Protein AF-A0A947G553-F1 (afdb_monomer_lite)

Secondary structure (DSSP, 8-state):
----EE----TTHHHHHHHHHHHTT--EEEEE-TTTEETTEEPPTTS-EEEPSS--HHHHHHHHHHH-S---------

Radius of gyration: 12.0 Å; chains: 1; bounding box: 28×30×34 Å

pLDDT: mean 90.92, std 7.32, range [51.41, 97.62]

Foldseek 3Di:
DDQEAEAQQEPDPRVVRQVVCVVVVGHYEFEYEPQCDYPVGHRDPVGRYDYDPHNDDVVRVVRRCVVDPDDDDDDDPD

Structure (mmCIF, N/CA/C/O backbone):
data_AF-A0A947G553-F1
#
_entry.id   AF-A0A947G553-F1
#
loop_
_atom_site.group_PDB
_atom_site.id
_atom_site.type_symbol
_atom_site.label_atom_id
_atom_site.label_alt_id
_atom_site.label_comp_id
_atom_site.label_asym_id
_atom_site.label_entity_id
_atom_site.label_seq_id
_atom_site.pdbx_PDB_ins_code
_atom_site.Cartn_x
_atom_site.Cartn_y
_atom_site.Cartn_z
_atom_site.occupancy
_atom_site.B_iso_or_equiv
_atom_site.auth_seq_id
_atom_site.auth_comp_id
_atom_site.auth_asym_id
_atom_site.auth_atom_id
_atom_site.pdbx_PDB_model_num
ATOM 1 N N . MET A 1 1 ? -10.071 18.675 2.611 1.00 83.56 1 MET A N 1
ATOM 2 C CA . MET A 1 1 ? -10.624 17.454 3.242 1.00 83.56 1 MET A CA 1
ATOM 3 C C . MET A 1 1 ? -9.865 16.272 2.658 1.00 83.56 1 MET A C 1
ATOM 5 O O . MET A 1 1 ? -9.384 16.420 1.546 1.00 83.56 1 MET A O 1
ATOM 9 N N . LEU A 1 2 ? -9.677 15.166 3.383 1.00 87.88 2 LEU A N 1
ATOM 10 C CA . LEU A 1 2 ? -9.030 13.977 2.808 1.00 87.88 2 LEU A CA 1
ATOM 11 C C . LEU A 1 2 ? -10.058 13.172 2.007 1.00 87.88 2 LEU A C 1
ATOM 13 O O . LEU A 1 2 ? -11.146 12.922 2.519 1.00 87.88 2 LEU A O 1
ATOM 17 N N . GLU A 1 3 ? -9.701 12.762 0.789 1.00 93.38 3 GLU A N 1
ATOM 18 C CA . GLU A 1 3 ? -10.622 12.074 -0.133 1.00 93.38 3 GLU A CA 1
ATOM 19 C C . GLU A 1 3 ? -10.238 10.618 -0.413 1.00 93.38 3 GLU A C 1
ATOM 21 O O . GLU A 1 3 ? -11.115 9.792 -0.649 1.00 93.38 3 GLU A O 1
ATOM 26 N N . ARG A 1 4 ? -8.940 10.288 -0.383 1.00 94.56 4 ARG A N 1
ATOM 27 C CA . ARG A 1 4 ? -8.430 8.937 -0.647 1.00 94.56 4 ARG A CA 1
ATOM 28 C C . ARG A 1 4 ? -7.038 8.738 -0.051 1.00 94.56 4 ARG A C 1
ATOM 30 O O . ARG A 1 4 ? -6.250 9.677 -0.000 1.00 94.56 4 ARG A O 1
ATOM 37 N N . ILE A 1 5 ? -6.720 7.507 0.345 1.00 95.38 5 ILE A N 1
ATOM 38 C CA . ILE A 1 5 ? -5.358 7.074 0.696 1.00 95.38 5 ILE A CA 1
ATOM 39 C C . ILE A 1 5 ? -4.758 6.301 -0.480 1.00 95.38 5 ILE A C 1
ATOM 41 O O . ILE A 1 5 ? -5.361 5.342 -0.957 1.00 95.38 5 ILE A O 1
ATOM 45 N N . ILE A 1 6 ? -3.563 6.679 -0.938 1.00 96.12 6 ILE A N 1
ATOM 46 C CA . ILE A 1 6 ? -2.809 5.871 -1.904 1.00 96.12 6 ILE A CA 1
ATOM 47 C C . ILE A 1 6 ? -1.516 5.334 -1.300 1.00 96.12 6 ILE A C 1
ATOM 49 O O . ILE A 1 6 ? -0.842 6.022 -0.536 1.00 96.12 6 ILE A O 1
ATOM 53 N N . SER A 1 7 ? -1.190 4.085 -1.624 1.00 93.88 7 SER A N 1
ATOM 54 C CA . SER A 1 7 ? -0.019 3.381 -1.109 1.00 93.88 7 SER A CA 1
ATOM 55 C C . SER A 1 7 ? 0.509 2.359 -2.120 1.00 93.88 7 SER A C 1
ATOM 57 O O . SER A 1 7 ? -0.193 1.931 -3.033 1.00 93.88 7 SER A O 1
ATOM 59 N N . GLY A 1 8 ? 1.768 1.942 -1.951 1.00 92.62 8 GLY A N 1
ATOM 60 C CA . GLY A 1 8 ? 2.386 0.916 -2.788 1.00 92.62 8 GLY A CA 1
ATOM 61 C C . GLY A 1 8 ? 2.180 -0.525 -2.332 1.00 92.62 8 GLY A C 1
ATOM 62 O O . GLY A 1 8 ? 2.664 -1.431 -3.010 1.00 92.62 8 GLY A O 1
ATOM 63 N N . GLY A 1 9 ? 1.508 -0.741 -1.197 1.00 93.00 9 GLY A N 1
ATOM 64 C CA . GLY A 1 9 ? 1.181 -2.073 -0.678 1.00 93.00 9 GLY A CA 1
ATOM 65 C C . GLY A 1 9 ? 2.359 -2.859 -0.085 1.00 93.00 9 GLY A C 1
ATOM 66 O O . GLY A 1 9 ? 2.241 -4.072 0.113 1.00 93.00 9 GLY A O 1
ATOM 67 N N . GLN A 1 10 ? 3.486 -2.201 0.213 1.00 94.38 10 GLN A N 1
ATOM 68 C CA . GLN A 1 10 ? 4.585 -2.822 0.956 1.00 94.38 10 GLN A CA 1
ATOM 69 C C . GLN A 1 10 ? 4.136 -3.261 2.363 1.00 94.38 10 GLN A C 1
ATOM 71 O O . GLN A 1 10 ? 3.119 -2.810 2.892 1.00 94.38 10 GLN A O 1
ATOM 76 N N . THR A 1 11 ? 4.901 -4.148 2.985 1.00 92.69 11 THR A N 1
ATOM 77 C CA . THR A 1 11 ? 4.779 -4.459 4.414 1.00 92.69 11 THR A CA 1
ATOM 78 C C . THR A 1 11 ? 4.847 -3.204 5.300 1.00 92.69 11 THR A C 1
ATOM 80 O O . THR A 1 11 ? 5.392 -2.163 4.924 1.00 92.69 11 THR A O 1
ATOM 83 N N . GLY A 1 12 ? 4.283 -3.299 6.508 1.00 92.44 12 GLY A N 1
ATOM 84 C CA . GLY A 1 12 ? 4.296 -2.212 7.488 1.00 92.44 12 GLY A CA 1
ATOM 85 C C . GLY A 1 12 ? 3.284 -1.110 7.172 1.00 92.44 12 GLY A C 1
ATOM 86 O O . GLY A 1 12 ? 2.094 -1.381 7.020 1.00 92.44 12 GLY A O 1
ATOM 87 N N . VAL A 1 13 ? 3.757 0.138 7.104 1.00 92.88 13 VAL A N 1
ATOM 88 C CA . VAL A 1 13 ? 2.917 1.349 7.004 1.00 92.88 13 VAL A CA 1
ATOM 89 C C . VAL A 1 13 ? 2.005 1.326 5.781 1.00 92.88 13 VAL A C 1
ATOM 91 O O . VAL A 1 13 ? 0.845 1.714 5.884 1.00 92.88 13 VAL A O 1
ATOM 94 N N . ASP A 1 14 ? 2.514 0.849 4.645 1.00 92.69 14 ASP A N 1
ATOM 95 C CA . ASP A 1 14 ? 1.773 0.825 3.385 1.00 92.69 14 ASP A CA 1
ATOM 96 C C . ASP A 1 14 ? 0.488 -0.014 3.517 1.00 92.69 14 ASP A C 1
ATOM 98 O O . ASP A 1 14 ? -0.609 0.474 3.245 1.00 92.69 14 ASP A O 1
ATOM 102 N N . ARG A 1 15 ? 0.592 -1.251 4.017 1.00 95.12 15 ARG A N 1
ATOM 103 C CA . ARG A 1 15 ? -0.588 -2.089 4.283 1.00 95.12 15 ARG A CA 1
ATOM 104 C C . ARG A 1 15 ? -1.421 -1.613 5.455 1.00 95.12 15 ARG A C 1
ATOM 106 O O . ARG A 1 15 ? -2.636 -1.642 5.336 1.00 95.12 15 ARG A O 1
ATOM 113 N N . GLY A 1 16 ? -0.808 -1.115 6.528 1.00 95.38 16 GLY A N 1
ATOM 114 C CA . GLY A 1 16 ? -1.561 -0.569 7.659 1.00 95.38 16 GLY A CA 1
ATOM 115 C C . GLY A 1 16 ? -2.497 0.572 7.242 1.00 95.38 16 GLY A C 1
ATOM 116 O O . GLY A 1 16 ? -3.634 0.638 7.701 1.00 95.38 16 GLY A O 1
ATOM 117 N N . ALA A 1 17 ? -2.054 1.432 6.319 1.00 95.25 17 ALA A N 1
ATOM 118 C CA . ALA A 1 17 ? -2.882 2.500 5.766 1.00 95.25 17 ALA A CA 1
ATOM 119 C C . ALA A 1 17 ? -4.024 1.965 4.883 1.00 95.25 17 ALA A C 1
ATOM 121 O O . ALA A 1 17 ? -5.146 2.466 4.962 1.00 95.25 17 ALA A O 1
ATOM 122 N N . LEU A 1 18 ? -3.753 0.946 4.060 1.00 96.62 18 LEU A N 1
ATOM 123 C CA . LEU A 1 18 ? -4.769 0.309 3.218 1.00 96.62 18 LEU A CA 1
ATOM 124 C C . LEU A 1 18 ? -5.802 -0.465 4.046 1.00 96.62 18 LEU A C 1
ATOM 126 O O . LEU A 1 18 ? -6.992 -0.346 3.778 1.00 96.62 18 LEU A O 1
ATOM 130 N N . ASP A 1 19 ? -5.366 -1.213 5.060 1.00 97.50 19 ASP A N 1
ATOM 131 C CA . ASP A 1 19 ? -6.241 -1.955 5.971 1.00 97.50 19 ASP A CA 1
ATOM 132 C C . ASP A 1 19 ? -7.175 -0.990 6.711 1.00 97.50 19 ASP A C 1
ATOM 134 O O . ASP A 1 19 ? -8.390 -1.144 6.645 1.00 97.50 19 ASP A O 1
ATOM 138 N N . ALA A 1 20 ? -6.636 0.078 7.311 1.00 96.62 20 ALA A N 1
ATOM 139 C CA . ALA A 1 20 ? -7.451 1.076 8.004 1.00 96.62 20 ALA A CA 1
ATOM 140 C C . ALA A 1 20 ? -8.468 1.767 7.077 1.00 96.62 20 ALA A C 1
ATOM 142 O O . ALA A 1 20 ? -9.590 2.070 7.493 1.00 96.62 20 ALA A O 1
ATOM 143 N N . ALA A 1 21 ? -8.099 2.024 5.818 1.00 96.69 21 ALA A N 1
ATOM 144 C CA . ALA A 1 21 ? -9.008 2.610 4.842 1.00 96.69 21 ALA A CA 1
ATOM 145 C C . ALA A 1 21 ? -10.126 1.635 4.443 1.00 96.69 21 ALA A C 1
ATOM 147 O O . ALA A 1 21 ? -11.293 2.016 4.451 1.00 96.69 21 ALA A O 1
ATOM 148 N N . LEU A 1 22 ? -9.790 0.374 4.157 1.00 96.88 22 LEU A N 1
ATOM 149 C CA . LEU A 1 22 ? -10.773 -0.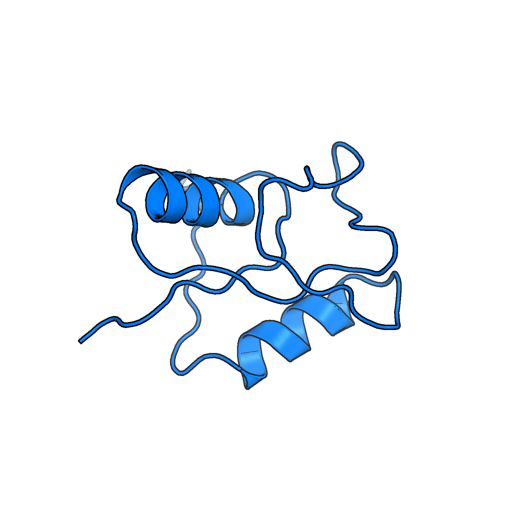661 3.827 1.00 96.88 22 LEU A CA 1
ATOM 150 C C . LEU A 1 22 ? -11.740 -0.912 4.991 1.00 96.88 22 LEU A C 1
ATOM 152 O O . LEU A 1 22 ? -12.952 -0.915 4.777 1.00 96.88 22 LEU A O 1
ATOM 156 N N . ASP A 1 23 ? -11.225 -1.033 6.215 1.00 97.62 23 ASP A N 1
ATOM 157 C CA . ASP A 1 23 ? -12.028 -1.267 7.422 1.00 97.62 23 ASP A CA 1
ATOM 158 C C . ASP A 1 23 ? -12.986 -0.106 7.726 1.00 97.62 23 ASP A C 1
ATOM 160 O O . ASP A 1 23 ? -14.079 -0.309 8.256 1.00 97.62 23 ASP A O 1
ATOM 164 N N . SER A 1 24 ? -12.597 1.122 7.374 1.00 96.56 24 SER A N 1
ATOM 165 C CA . SER A 1 24 ? -13.432 2.317 7.550 1.00 96.56 24 SER A CA 1
ATOM 166 C C . SER A 1 24 ? -14.343 2.620 6.357 1.00 96.56 24 SER A C 1
ATOM 168 O O . SER A 1 24 ? -15.115 3.579 6.411 1.00 96.56 24 SER A O 1
ATOM 170 N N . GLY A 1 25 ? -14.272 1.834 5.276 1.00 96.25 25 GLY A N 1
ATOM 171 C CA . GLY A 1 25 ? -14.969 2.125 4.021 1.00 96.25 25 GLY A CA 1
ATOM 172 C C . GLY A 1 25 ? -14.479 3.409 3.336 1.00 96.25 25 GLY A C 1
ATOM 173 O O . GLY A 1 25 ? -15.193 3.983 2.512 1.00 96.25 25 GLY A O 1
ATOM 174 N N . PHE A 1 26 ? -13.284 3.885 3.686 1.00 97.31 26 PHE A N 1
ATOM 175 C CA . PHE A 1 26 ? -12.657 5.050 3.082 1.00 97.31 26 PHE A CA 1
ATOM 176 C C . PHE A 1 26 ? -11.978 4.673 1.762 1.00 97.31 26 PHE A C 1
ATOM 178 O O . PHE A 1 26 ? -11.396 3.594 1.624 1.00 97.31 26 PHE A O 1
ATOM 185 N N . ALA A 1 27 ? -12.023 5.570 0.775 1.00 97.12 27 ALA A N 1
ATOM 186 C CA . ALA A 1 27 ? -11.423 5.292 -0.523 1.00 97.12 27 ALA A CA 1
ATOM 187 C C . ALA A 1 27 ? -9.910 5.061 -0.379 1.00 97.12 27 ALA A C 1
ATOM 189 O O . ALA A 1 27 ? -9.186 5.874 0.205 1.00 97.12 27 ALA A O 1
ATOM 190 N N . CYS A 1 28 ? -9.411 3.971 -0.959 1.00 97.38 28 CYS A N 1
ATOM 191 C CA . CYS A 1 28 ? -7.981 3.708 -1.037 1.00 97.38 28 CYS A CA 1
ATOM 192 C C . CYS A 1 28 ? -7.563 3.048 -2.351 1.00 97.38 28 CYS A C 1
ATOM 194 O O . CYS A 1 28 ? -8.404 2.605 -3.131 1.00 97.38 28 CYS A O 1
ATOM 196 N N . GLY A 1 29 ? -6.257 3.030 -2.606 1.00 96.25 29 GLY A N 1
ATOM 197 C CA . GLY A 1 29 ? -5.655 2.334 -3.737 1.00 96.25 29 GLY A CA 1
ATOM 198 C C . GLY A 1 29 ? -4.179 2.669 -3.893 1.00 96.25 29 GLY A C 1
ATOM 199 O O . GLY A 1 29 ? -3.475 2.852 -2.902 1.00 96.25 29 GLY A O 1
ATOM 200 N N . GLY A 1 30 ? -3.711 2.758 -5.133 1.00 95.19 30 GLY A N 1
ATOM 201 C CA . GLY A 1 30 ? -2.340 3.144 -5.462 1.00 95.19 30 GLY A CA 1
ATOM 202 C C . GLY A 1 30 ? -1.669 2.173 -6.422 1.00 95.19 30 GLY A C 1
ATOM 203 O O . GLY A 1 30 ? -2.288 1.241 -6.935 1.00 95.19 30 GLY A O 1
ATOM 204 N N . VAL A 1 31 ? -0.391 2.420 -6.683 1.00 95.94 31 VAL A N 1
ATOM 205 C CA . VAL A 1 31 ? 0.399 1.660 -7.653 1.00 95.94 31 VAL A CA 1
ATOM 206 C C . VAL A 1 31 ? 1.387 0.752 -6.930 1.00 95.94 31 VAL A C 1
ATOM 208 O O . VAL A 1 31 ? 2.195 1.223 -6.128 1.00 95.94 31 VAL A O 1
ATOM 211 N N . CYS A 1 32 ? 1.374 -0.541 -7.244 1.00 94.62 32 CYS A N 1
ATOM 212 C CA . CYS A 1 32 ? 2.316 -1.540 -6.737 1.00 94.62 32 CYS A CA 1
ATOM 213 C C . CYS A 1 32 ? 3.279 -2.019 -7.844 1.00 94.62 32 CYS A C 1
ATOM 215 O O . CYS A 1 32 ? 3.035 -1.774 -9.026 1.00 94.62 32 CYS A O 1
ATOM 217 N N . PRO A 1 33 ? 4.405 -2.682 -7.524 1.00 92.38 33 PRO A N 1
ATOM 218 C CA . PRO A 1 33 ? 5.289 -3.233 -8.550 1.00 92.38 33 PRO A CA 1
ATOM 219 C C . PRO A 1 33 ? 4.605 -4.346 -9.350 1.00 92.38 33 PRO A C 1
ATOM 221 O O . PRO A 1 33 ? 3.792 -5.090 -8.799 1.00 92.38 33 PRO A O 1
ATOM 224 N N . ARG A 1 34 ? 5.027 -4.545 -10.606 1.00 93.00 34 ARG A N 1
ATOM 225 C CA . ARG A 1 34 ? 4.600 -5.699 -11.416 1.00 93.00 34 ARG A CA 1
ATOM 226 C C . ARG A 1 34 ? 4.746 -7.015 -10.646 1.00 93.00 34 ARG A C 1
ATOM 228 O O . ARG A 1 34 ? 5.798 -7.280 -10.058 1.00 93.00 34 ARG A O 1
ATOM 235 N N . GLY A 1 35 ? 3.720 -7.854 -10.713 1.00 93.25 35 GLY A N 1
ATOM 236 C CA . GLY A 1 35 ? 3.578 -9.092 -9.956 1.00 93.25 35 GLY A CA 1
ATOM 237 C C . GLY A 1 35 ? 3.115 -8.879 -8.516 1.00 93.25 35 GLY A C 1
ATOM 238 O O . GLY A 1 35 ? 3.261 -9.802 -7.715 1.00 93.25 35 GLY A O 1
ATOM 239 N N . ARG A 1 36 ? 2.617 -7.678 -8.177 1.00 95.38 36 ARG A N 1
ATOM 240 C CA . ARG A 1 36 ? 2.170 -7.288 -6.831 1.00 95.38 36 ARG A CA 1
ATOM 241 C C . ARG A 1 36 ? 3.223 -7.617 -5.767 1.00 95.38 36 ARG A C 1
ATOM 243 O O . ARG A 1 36 ? 2.932 -8.277 -4.779 1.00 95.38 36 ARG A O 1
ATOM 250 N N . ARG A 1 37 ? 4.483 -7.241 -5.999 1.00 91.94 37 ARG A N 1
ATOM 251 C CA . ARG A 1 37 ? 5.612 -7.652 -5.141 1.00 91.94 37 ARG A CA 1
ATOM 252 C C . ARG A 1 37 ? 5.712 -6.808 -3.872 1.00 91.94 37 ARG A C 1
ATOM 254 O O . ARG A 1 37 ? 5.715 -5.582 -3.951 1.00 91.94 37 ARG A O 1
ATOM 261 N N . ALA A 1 38 ? 5.918 -7.478 -2.749 1.00 92.94 38 ALA A N 1
ATOM 262 C CA . ALA A 1 38 ? 6.308 -6.920 -1.463 1.00 92.94 38 ALA A CA 1
ATOM 263 C C . ALA A 1 38 ? 7.405 -7.791 -0.818 1.00 92.94 38 ALA A C 1
ATOM 265 O O . ALA A 1 38 ? 7.758 -8.855 -1.333 1.00 92.94 38 ALA A O 1
ATOM 266 N N . GLU A 1 39 ? 7.983 -7.326 0.288 1.00 92.38 39 GLU A N 1
ATOM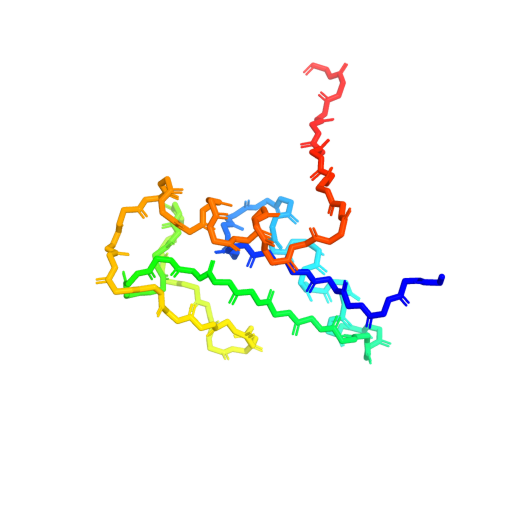 267 C CA . GLU A 1 39 ? 9.088 -8.001 0.989 1.00 92.38 39 GLU A CA 1
ATOM 268 C C . GLU A 1 39 ? 8.709 -9.363 1.576 1.00 92.38 39 GLU A C 1
ATOM 270 O O . GLU A 1 39 ? 9.542 -10.264 1.613 1.00 92.38 39 GLU A O 1
ATOM 275 N N . ASP A 1 40 ? 7.455 -9.535 1.981 1.00 93.69 40 ASP A N 1
ATOM 276 C CA . ASP A 1 40 ? 6.916 -10.782 2.530 1.00 93.69 40 ASP A CA 1
ATOM 277 C C . ASP A 1 40 ? 6.151 -11.623 1.493 1.00 93.69 40 ASP A C 1
ATOM 279 O O . ASP A 1 40 ? 5.509 -12.612 1.841 1.00 93.69 40 ASP A O 1
ATOM 283 N N . GLY A 1 41 ? 6.231 -11.256 0.211 1.00 93.31 41 GLY A N 1
ATOM 284 C CA . GLY A 1 41 ? 5.627 -12.004 -0.885 1.00 93.31 41 GLY A CA 1
ATOM 285 C C . GLY A 1 41 ? 4.671 -11.175 -1.733 1.00 93.31 41 GLY A C 1
ATOM 286 O O . GLY A 1 41 ? 4.858 -9.977 -1.9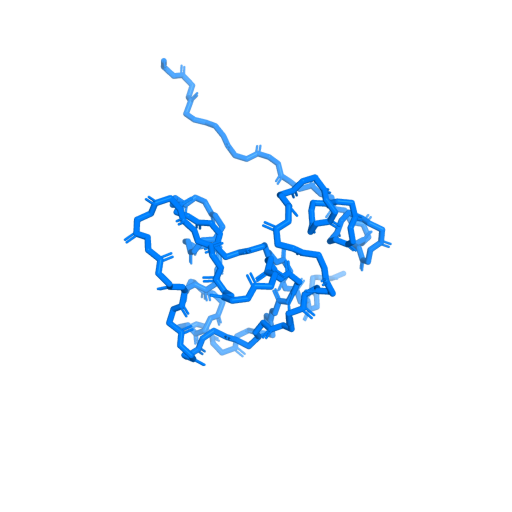40 1.00 93.31 41 GLY A O 1
ATOM 287 N N . ARG A 1 42 ? 3.676 -11.844 -2.316 1.00 96.19 42 ARG A N 1
ATOM 288 C CA . ARG A 1 42 ? 2.685 -11.202 -3.183 1.00 96.19 42 ARG A CA 1
ATOM 289 C C . ARG A 1 42 ? 1.656 -10.447 -2.334 1.00 96.19 42 ARG A C 1
ATOM 291 O O . ARG A 1 42 ? 1.116 -11.004 -1.386 1.00 96.19 42 ARG A O 1
ATOM 298 N N . ILE A 1 43 ? 1.352 -9.210 -2.715 1.00 95.88 43 ILE A N 1
ATOM 299 C CA . ILE A 1 43 ? 0.301 -8.388 -2.114 1.00 95.88 43 ILE A CA 1
ATOM 300 C C . ILE A 1 43 ? -1.063 -8.994 -2.459 1.00 95.88 43 ILE A C 1
ATOM 302 O O . ILE A 1 43 ? -1.356 -9.243 -3.632 1.00 95.88 43 ILE A O 1
ATOM 306 N N . ASP A 1 44 ? -1.890 -9.196 -1.435 1.00 96.19 44 ASP A N 1
ATOM 307 C CA . ASP A 1 44 ? -3.230 -9.781 -1.538 1.00 96.19 44 ASP A CA 1
ATOM 308 C C . ASP A 1 44 ? -4.135 -8.992 -2.503 1.00 96.19 44 ASP A C 1
ATOM 310 O O . ASP A 1 44 ? -4.047 -7.764 -2.593 1.00 96.19 44 ASP A O 1
ATOM 314 N N . ASP A 1 45 ? -5.000 -9.689 -3.238 1.00 96.44 45 ASP A N 1
ATOM 315 C CA . ASP A 1 45 ? -5.887 -9.099 -4.248 1.00 96.44 45 ASP A CA 1
ATOM 316 C C . ASP A 1 45 ? -7.029 -8.270 -3.635 1.00 96.44 45 ASP A C 1
ATOM 318 O O . ASP A 1 45 ? -7.651 -7.478 -4.341 1.00 96.44 45 ASP A O 1
ATOM 322 N N . ARG A 1 46 ? -7.262 -8.370 -2.318 1.00 96.06 46 ARG A N 1
ATOM 323 C CA . ARG A 1 46 ? -8.213 -7.513 -1.588 1.00 96.06 46 ARG A CA 1
ATOM 324 C C . ARG A 1 46 ? -7.869 -6.026 -1.662 1.00 96.06 46 ARG A C 1
ATOM 326 O O . ARG A 1 46 ? -8.748 -5.184 -1.506 1.00 96.06 46 ARG A O 1
ATOM 333 N N . TYR A 1 47 ? -6.593 -5.695 -1.862 1.00 96.94 47 TYR A N 1
ATOM 334 C CA . TYR A 1 47 ? -6.151 -4.309 -1.947 1.00 96.94 47 TYR A CA 1
ATOM 335 C C . TYR A 1 47 ? -6.374 -3.757 -3.364 1.00 96.94 47 TYR A C 1
ATOM 337 O O . TYR A 1 47 ? -5.831 -4.337 -4.315 1.00 96.94 47 TYR A O 1
ATOM 345 N N . PRO A 1 48 ? -7.083 -2.619 -3.522 1.00 96.19 48 PRO A N 1
ATOM 346 C CA . PRO A 1 48 ? -7.405 -2.015 -4.820 1.00 96.19 48 PRO A CA 1
ATOM 347 C C . PRO A 1 48 ? -6.187 -1.303 -5.438 1.00 96.19 48 PRO A C 1
ATOM 349 O O . PRO A 1 48 ? -6.149 -0.083 -5.579 1.00 96.19 48 PRO A O 1
ATOM 352 N N . LEU A 1 49 ? -5.153 -2.079 -5.765 1.00 95.88 49 LEU A N 1
ATOM 353 C CA . LEU A 1 49 ? -3.881 -1.601 -6.307 1.00 95.88 49 LEU A CA 1
ATOM 354 C C . LEU A 1 49 ? -3.753 -1.928 -7.788 1.00 95.88 49 LEU A C 1
ATOM 356 O O . LEU A 1 49 ? -4.038 -3.052 -8.208 1.00 95.88 49 LEU A O 1
ATOM 360 N N . GLU A 1 50 ? -3.219 -0.973 -8.538 1.00 95.50 50 GLU A N 1
ATOM 361 C CA . GLU A 1 50 ? -2.837 -1.135 -9.935 1.00 95.50 50 GLU A CA 1
ATOM 362 C C . GLU A 1 50 ? -1.368 -1.565 -10.032 1.00 95.50 50 GLU A C 1
ATOM 364 O O . GLU A 1 50 ? -0.507 -1.101 -9.281 1.00 95.50 50 GLU A O 1
ATOM 369 N N . GLU A 1 51 ? -1.051 -2.482 -10.944 1.00 93.94 51 GLU A N 1
ATOM 370 C CA . GLU A 1 51 ? 0.333 -2.896 -11.172 1.00 93.94 51 GLU A CA 1
ATOM 371 C C . GLU A 1 51 ? 1.053 -1.920 -12.102 1.00 93.94 51 GLU A C 1
ATOM 373 O O . GLU A 1 51 ? 0.626 -1.661 -13.226 1.00 93.94 51 GLU A O 1
ATOM 378 N N . HIS A 1 52 ? 2.217 -1.443 -11.673 1.00 92.00 52 HIS A N 1
ATOM 379 C CA . HIS A 1 52 ? 3.137 -0.730 -12.543 1.00 92.00 52 HIS A CA 1
ATOM 380 C C . HIS A 1 52 ? 3.725 -1.682 -13.595 1.00 92.00 52 HIS A C 1
ATOM 382 O O . HIS A 1 52 ? 3.986 -2.852 -13.321 1.00 92.00 52 HIS A O 1
ATOM 388 N N . HIS A 1 53 ? 4.075 -1.173 -14.779 1.00 87.38 53 HIS A N 1
ATOM 389 C CA . HIS A 1 53 ? 4.716 -1.975 -15.836 1.00 87.38 53 HIS A CA 1
ATOM 390 C C . HIS A 1 53 ? 6.082 -2.566 -15.432 1.00 87.38 53 HIS A C 1
ATOM 392 O O . HIS A 1 53 ? 6.538 -3.570 -15.987 1.00 87.38 53 HIS A O 1
ATOM 398 N N . SER A 1 54 ? 6.745 -1.939 -14.457 1.00 85.12 54 SER A N 1
ATOM 399 C CA . SER A 1 54 ? 8.059 -2.335 -13.941 1.00 85.12 54 SER A CA 1
ATOM 400 C C . SER A 1 54 ? 7.929 -3.102 -12.618 1.00 85.12 54 SER A C 1
ATOM 402 O O . SER A 1 54 ? 7.185 -2.667 -11.740 1.00 85.12 54 SER A O 1
ATOM 404 N N . PRO A 1 55 ? 8.696 -4.190 -12.410 1.00 83.19 55 PRO A N 1
ATOM 405 C CA . PRO A 1 55 ? 8.744 -4.916 -11.136 1.00 83.19 55 PRO A CA 1
ATOM 406 C C . PRO A 1 55 ? 9.635 -4.238 -10.079 1.00 83.19 55 PRO A C 1
ATOM 408 O O . PRO A 1 55 ? 9.887 -4.821 -9.022 1.00 83.19 55 PRO A O 1
ATOM 411 N N . ARG A 1 56 ? 10.206 -3.069 -10.390 1.00 81.62 56 ARG A N 1
ATOM 412 C CA . ARG A 1 56 ? 11.161 -2.351 -9.542 1.00 81.62 56 ARG A CA 1
ATOM 413 C C . ARG A 1 56 ? 10.437 -1.384 -8.591 1.00 81.62 56 ARG A C 1
ATOM 415 O O . ARG A 1 56 ? 9.475 -0.725 -8.973 1.00 81.62 56 ARG A O 1
ATOM 422 N N . TYR A 1 57 ? 10.933 -1.291 -7.357 1.00 80.69 57 TYR A N 1
ATOM 423 C CA . TYR A 1 57 ? 10.320 -0.491 -6.291 1.00 80.69 57 TYR A CA 1
ATOM 424 C C . TYR A 1 57 ? 10.387 1.039 -6.476 1.00 80.69 57 TYR A C 1
ATOM 426 O O . TYR A 1 57 ? 9.411 1.692 -6.125 1.00 80.69 57 TYR A O 1
ATOM 434 N N . PRO A 1 58 ? 11.450 1.658 -7.025 1.00 83.69 58 PRO A N 1
ATOM 435 C CA . PRO A 1 58 ? 11.474 3.118 -7.172 1.00 83.69 58 PRO A CA 1
ATOM 436 C C . PRO A 1 58 ? 10.322 3.663 -8.028 1.00 83.69 58 PRO A C 1
ATOM 438 O O . PRO A 1 58 ? 9.724 4.676 -7.684 1.00 83.69 58 PRO A O 1
ATOM 441 N N . GLN A 1 59 ? 9.952 2.940 -9.088 1.00 81.38 59 GLN A N 1
ATOM 442 C CA . GLN A 1 59 ? 8.912 3.347 -10.032 1.00 81.38 59 GLN A CA 1
ATOM 443 C C . GLN A 1 59 ? 7.533 3.424 -9.377 1.00 81.38 59 GLN A C 1
ATOM 445 O O . GLN A 1 59 ? 6.780 4.353 -9.648 1.00 81.38 59 GLN A O 1
ATOM 450 N N . ARG A 1 60 ? 7.200 2.478 -8.484 1.00 84.12 60 ARG A N 1
ATOM 451 C CA . ARG A 1 60 ? 5.924 2.544 -7.757 1.00 84.12 60 ARG A CA 1
ATOM 452 C C . ARG A 1 60 ? 5.904 3.704 -6.766 1.00 84.12 60 ARG A C 1
ATOM 454 O O . ARG A 1 60 ? 4.851 4.289 -6.540 1.00 84.12 60 ARG A O 1
ATOM 461 N N . THR A 1 61 ? 7.041 4.022 -6.144 1.00 83.38 61 THR A N 1
ATOM 462 C CA . THR A 1 61 ? 7.120 5.125 -5.176 1.00 83.38 61 THR A CA 1
ATOM 463 C C . THR A 1 61 ? 6.922 6.453 -5.891 1.00 83.38 61 THR A C 1
ATOM 465 O O . THR A 1 61 ? 6.090 7.244 -5.469 1.00 83.38 61 THR A O 1
ATOM 468 N N . GLU A 1 62 ? 7.613 6.657 -7.011 1.00 85.62 62 GLU A N 1
ATOM 469 C CA . GLU A 1 62 ? 7.456 7.845 -7.850 1.00 85.62 62 GLU A CA 1
ATOM 470 C C . GLU A 1 62 ? 6.015 8.002 -8.353 1.00 85.62 62 GLU A C 1
ATOM 472 O O . GLU A 1 62 ? 5.432 9.069 -8.185 1.00 85.62 62 GLU A O 1
ATOM 477 N N . ALA A 1 63 ? 5.401 6.930 -8.871 1.00 86.62 63 ALA A N 1
ATOM 478 C CA . ALA A 1 63 ? 4.018 6.965 -9.346 1.00 86.62 63 ALA A CA 1
ATOM 479 C C . ALA A 1 63 ? 3.025 7.388 -8.248 1.00 86.62 63 ALA A C 1
ATOM 481 O O . ALA A 1 63 ? 2.158 8.224 -8.493 1.00 86.62 63 ALA A O 1
ATOM 482 N N . ASN A 1 64 ? 3.171 6.856 -7.029 1.00 88.06 64 ASN A N 1
ATOM 483 C CA . ASN A 1 64 ? 2.307 7.238 -5.910 1.00 88.06 64 ASN A CA 1
ATOM 484 C C . ASN A 1 64 ? 2.579 8.671 -5.423 1.00 88.06 64 ASN A C 1
ATOM 486 O O . ASN A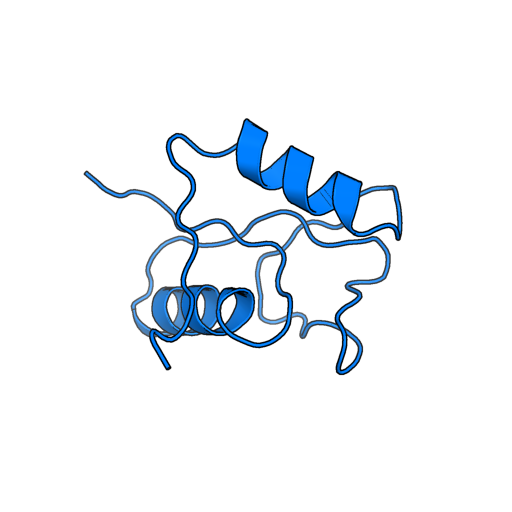 1 64 ? 1.634 9.367 -5.078 1.00 88.06 64 ASN A O 1
ATOM 490 N N . VAL A 1 65 ? 3.834 9.134 -5.417 1.00 90.50 65 VAL A N 1
ATOM 491 C CA . VAL A 1 65 ? 4.170 10.516 -5.026 1.00 90.50 65 VAL A CA 1
ATOM 492 C C . VAL A 1 65 ? 3.610 11.525 -6.030 1.00 90.50 65 VAL A C 1
ATOM 494 O O . VAL A 1 65 ? 3.044 12.530 -5.619 1.00 90.50 65 VAL A O 1
ATOM 497 N N . VAL A 1 66 ? 3.722 11.254 -7.335 1.00 91.50 66 VAL A N 1
ATOM 498 C CA . VAL A 1 66 ? 3.191 12.129 -8.396 1.00 91.50 66 VAL A CA 1
ATOM 499 C C . VAL A 1 66 ? 1.660 12.175 -8.385 1.00 91.50 66 VAL A C 1
ATOM 501 O O . VAL A 1 66 ? 1.079 13.215 -8.681 1.00 91.50 66 VAL A O 1
ATOM 504 N N . ALA A 1 67 ? 1.001 11.064 -8.045 1.00 88.00 67 ALA A N 1
ATOM 505 C CA . ALA A 1 67 ? -0.458 10.981 -7.979 1.00 88.00 67 ALA A CA 1
ATOM 506 C C . ALA A 1 67 ? -1.065 11.540 -6.675 1.00 88.00 67 ALA A C 1
ATOM 508 O O . ALA A 1 67 ? -2.2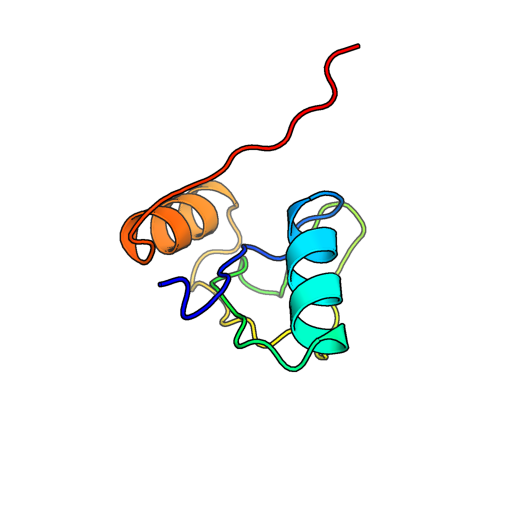91 11.615 -6.572 1.00 88.00 67 ALA A O 1
ATOM 509 N N . ALA A 1 68 ? -0.244 11.880 -5.676 1.00 90.38 68 ALA A N 1
ATOM 510 C CA . ALA A 1 68 ? -0.694 12.368 -4.377 1.00 90.38 68 ALA A CA 1
ATOM 511 C C . ALA A 1 68 ? -0.626 13.897 -4.278 1.00 90.38 68 ALA A C 1
ATOM 513 O O . ALA A 1 68 ? 0.358 14.511 -4.681 1.00 90.38 68 ALA A O 1
ATOM 514 N N . ASP A 1 69 ? -1.599 14.497 -3.592 1.00 90.50 69 ASP A N 1
ATOM 515 C CA . ASP A 1 69 ? -1.515 15.904 -3.171 1.00 90.50 69 ASP A CA 1
ATOM 516 C C . ASP A 1 69 ? -0.532 16.108 -2.005 1.00 90.50 69 ASP A C 1
ATOM 518 O O . ASP A 1 69 ? 0.013 17.194 -1.805 1.00 90.50 69 ASP A O 1
ATOM 522 N N . ALA A 1 70 ? -0.301 15.060 -1.209 1.00 88.00 70 ALA A N 1
ATOM 523 C CA . ALA A 1 70 ? 0.645 15.054 -0.101 1.00 88.00 70 ALA A CA 1
ATOM 524 C C . ALA A 1 70 ? 1.168 13.638 0.167 1.00 88.00 70 ALA A C 1
ATOM 526 O O . ALA A 1 70 ? 0.425 12.663 0.085 1.00 88.00 70 ALA A O 1
ATOM 527 N N . THR A 1 71 ? 2.442 13.528 0.550 1.00 89.81 71 THR A N 1
ATOM 528 C CA . THR A 1 71 ? 3.063 12.256 0.953 1.00 89.81 71 THR A CA 1
ATOM 529 C C . THR A 1 71 ? 3.415 12.288 2.437 1.00 89.81 71 THR A C 1
ATOM 531 O O . THR A 1 71 ? 4.081 13.213 2.903 1.00 89.81 71 THR A O 1
ATOM 534 N N . ALA A 1 72 ? 2.998 11.261 3.179 1.00 85.31 72 ALA A N 1
ATOM 535 C CA . ALA A 1 72 ? 3.349 11.074 4.583 1.00 85.31 72 ALA A CA 1
ATOM 536 C C . ALA A 1 72 ? 4.323 9.900 4.741 1.00 85.31 72 ALA A C 1
ATOM 538 O O . ALA A 1 72 ? 4.115 8.827 4.180 1.00 85.31 72 ALA A O 1
ATOM 539 N N . HIS A 1 73 ? 5.372 10.096 5.540 1.00 85.56 73 HIS A N 1
ATOM 540 C CA . HIS A 1 73 ? 6.326 9.049 5.901 1.00 85.56 73 HIS A CA 1
ATOM 541 C C . HIS A 1 73 ? 6.197 8.754 7.393 1.00 85.56 73 HIS A C 1
ATOM 543 O O . HIS A 1 73 ? 6.508 9.610 8.224 1.00 85.56 73 HIS A O 1
ATOM 549 N N . ALA A 1 74 ? 5.755 7.545 7.734 1.00 83.56 74 ALA A N 1
ATOM 550 C CA . ALA A 1 74 ? 5.733 7.082 9.113 1.00 83.56 74 ALA A CA 1
ATOM 551 C C . ALA A 1 74 ? 7.003 6.278 9.413 1.00 83.56 74 ALA A C 1
ATOM 553 O O 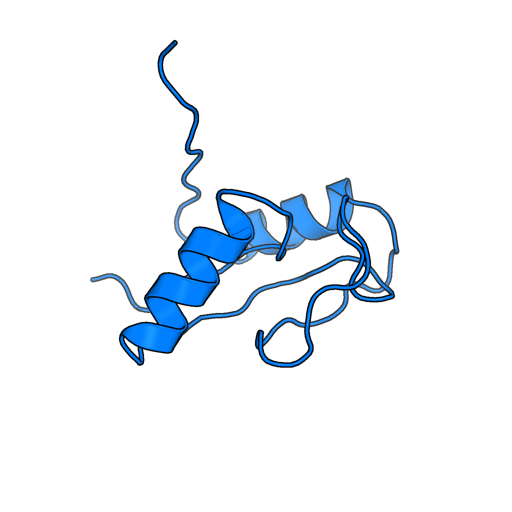. ALA A 1 74 ? 7.441 5.441 8.626 1.00 83.56 74 ALA A O 1
ATOM 554 N N . ARG A 1 75 ? 7.601 6.576 10.560 1.00 82.38 75 ARG A N 1
ATOM 555 C CA . ARG A 1 75 ? 8.748 5.875 11.130 1.00 82.38 75 ARG A CA 1
ATOM 556 C C . ARG A 1 75 ? 8.548 5.840 12.633 1.00 82.38 75 ARG A C 1
ATOM 558 O O . ARG A 1 75 ? 8.076 6.835 13.194 1.00 82.38 75 ARG A O 1
ATOM 565 N N . ASP A 1 76 ? 8.930 4.746 13.270 1.00 80.00 76 ASP A N 1
ATOM 566 C CA . ASP A 1 76 ? 9.030 4.754 14.722 1.00 80.00 76 ASP A CA 1
ATOM 567 C C . ASP A 1 76 ? 10.134 5.721 15.166 1.00 80.00 76 ASP A C 1
ATOM 569 O O . ASP A 1 76 ? 11.110 5.971 14.453 1.00 80.00 76 ASP A O 1
ATOM 573 N N . ARG A 1 77 ? 9.929 6.342 16.331 1.00 64.94 77 ARG A N 1
ATOM 574 C CA . ARG A 1 77 ? 10.860 7.313 16.929 1.00 64.94 77 ARG A CA 1
ATOM 575 C C . ARG A 1 77 ? 11.873 6.676 17.891 1.00 64.94 77 ARG A C 1
ATOM 577 O O . ARG A 1 77 ? 12.412 7.390 18.734 1.00 64.94 77 ARG A O 1
ATOM 584 N N . TYR A 1 78 ? 12.146 5.382 17.758 1.00 51.41 78 TYR A N 1
ATOM 585 C CA . TYR A 1 78 ? 13.079 4.660 18.623 1.00 51.41 78 TYR A CA 1
ATOM 586 C C . TYR A 1 78 ? 14.212 4.035 17.819 1.00 51.41 78 TYR A C 1
ATOM 588 O O . TYR A 1 78 ? 13.912 3.412 16.778 1.00 51.41 78 TYR A O 1
#

Sequence (78 aa):
MLERIISGGQTGVDRGALDAALDSGFACGGVCPRGRRAEDGRIDDRYPLEEHHSPRYPQRTEANVVAADATAHARDRY